Protein AF-A0AAE1ZDS4-F1 (afdb_monomer_lite)

Foldseek 3Di:
DDFPAFLVNAVVVQVVLVVLVWGKFQQVVLLVVLLVVCVVPVPCLVVSLVVSLVCRVVGGDDNCQDPDPVSVVPDDPVNRSSGGSPRDMDTDNDSSVVSVVSNVCSVPDD

Structure (mmCIF, N/CA/C/O backbone):
data_AF-A0AAE1ZDS4-F1
#
_entry.id   AF-A0AAE1ZDS4-F1
#
loop_
_atom_site.group_PDB
_atom_site.id
_atom_site.type_symbol
_atom_site.label_atom_id
_atom_site.label_alt_id
_atom_site.label_comp_id
_atom_site.label_asym_id
_atom_site.label_entity_id
_atom_site.label_seq_id
_atom_site.pdbx_PDB_ins_code
_atom_site.Cartn_x
_atom_site.Cartn_y
_atom_site.Cartn_z
_atom_site.occupancy
_atom_site.B_iso_or_equiv
_atom_site.auth_seq_id
_atom_site.auth_comp_id
_atom_site.auth_asym_id
_atom_site.auth_atom_id
_atom_site.pdbx_PDB_model_num
ATOM 1 N N . MET A 1 1 ? 17.746 -1.423 9.041 1.00 58.81 1 MET A N 1
ATOM 2 C CA . MET A 1 1 ? 17.497 -2.491 8.052 1.00 58.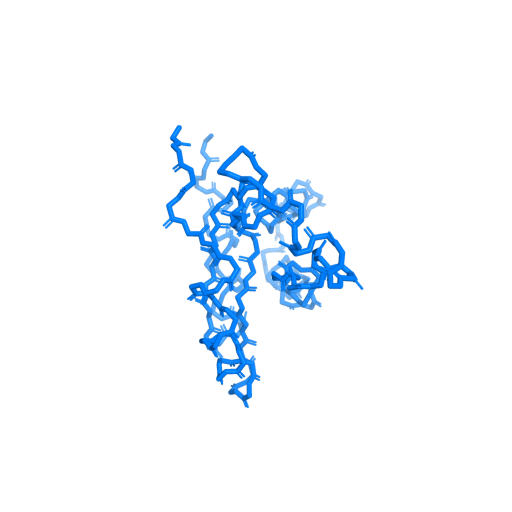81 1 MET A CA 1
ATOM 3 C C . MET A 1 1 ? 17.727 -1.887 6.682 1.00 58.81 1 MET A C 1
ATOM 5 O O . MET A 1 1 ? 17.192 -0.810 6.432 1.00 58.81 1 MET A O 1
ATOM 9 N N . GLU A 1 2 ? 18.572 -2.498 5.857 1.00 66.69 2 GLU A N 1
ATOM 10 C CA . GLU A 1 2 ? 18.791 -2.021 4.489 1.00 66.69 2 GLU A CA 1
ATOM 11 C C . GLU A 1 2 ? 17.554 -2.305 3.621 1.00 66.69 2 GLU A C 1
ATOM 13 O O . GLU A 1 2 ? 16.861 -3.300 3.857 1.00 66.69 2 GLU A O 1
ATOM 18 N N . PRO A 1 3 ? 17.219 -1.426 2.660 1.00 69.31 3 PRO A N 1
ATOM 19 C CA . PRO A 1 3 ? 16.105 -1.664 1.754 1.00 69.31 3 PRO A CA 1
ATOM 20 C C . PRO A 1 3 ? 16.388 -2.883 0.870 1.00 69.31 3 PRO A C 1
ATOM 22 O O . PRO A 1 3 ? 17.404 -2.940 0.187 1.00 69.31 3 PRO A O 1
ATOM 25 N N . ASN A 1 4 ? 15.460 -3.836 0.867 1.00 82.69 4 ASN A N 1
ATOM 26 C CA . ASN A 1 4 ? 15.565 -5.100 0.135 1.00 82.69 4 ASN A CA 1
ATOM 27 C C . ASN A 1 4 ? 14.614 -5.194 -1.070 1.00 82.69 4 ASN A C 1
ATOM 29 O O . ASN A 1 4 ? 14.547 -6.241 -1.702 1.00 82.69 4 ASN A O 1
ATOM 33 N N . THR A 1 5 ? 13.858 -4.132 -1.363 1.00 90.19 5 THR A N 1
ATOM 34 C CA . THR A 1 5 ? 12.958 -4.067 -2.521 1.00 90.19 5 THR A CA 1
ATOM 35 C C . THR A 1 5 ? 13.092 -2.726 -3.234 1.00 90.19 5 THR A C 1
ATOM 37 O O . THR A 1 5 ? 13.251 -1.671 -2.609 1.00 90.19 5 THR A O 1
ATOM 40 N N . PHE A 1 6 ? 12.998 -2.762 -4.557 1.00 90.19 6 PHE A N 1
ATOM 41 C CA . PHE A 1 6 ? 13.222 -1.638 -5.455 1.00 90.19 6 PHE A CA 1
ATOM 42 C C . PHE A 1 6 ? 12.054 -1.443 -6.427 1.00 90.19 6 PHE A C 1
ATOM 44 O O . PHE A 1 6 ? 11.135 -2.259 -6.516 1.00 90.19 6 PHE A O 1
ATOM 51 N N . LEU A 1 7 ? 12.062 -0.329 -7.158 1.00 90.81 7 LEU A N 1
ATOM 52 C CA . LEU A 1 7 ? 11.008 0.014 -8.116 1.00 90.81 7 LEU A CA 1
ATOM 53 C C . LEU A 1 7 ? 10.815 -1.071 -9.188 1.00 90.81 7 LEU A C 1
ATOM 55 O O . LEU A 1 7 ? 9.677 -1.350 -9.560 1.00 90.81 7 LEU A O 1
ATOM 59 N N . TRP A 1 8 ? 11.895 -1.708 -9.651 1.00 89.56 8 TRP A N 1
ATOM 60 C CA . TRP A 1 8 ? 11.824 -2.788 -10.643 1.00 89.56 8 TRP A CA 1
ATOM 61 C C . TRP A 1 8 ? 11.238 -4.091 -10.085 1.00 89.56 8 TRP A C 1
ATOM 63 O O . TRP A 1 8 ? 10.626 -4.838 -10.841 1.00 89.56 8 TRP A O 1
ATOM 73 N N . ASP A 1 9 ? 11.338 -4.335 -8.775 1.00 92.62 9 ASP A N 1
ATOM 74 C CA . ASP A 1 9 ? 10.734 -5.519 -8.149 1.00 92.62 9 ASP A CA 1
ATOM 75 C C . ASP A 1 9 ? 9.204 -5.415 -8.097 1.00 92.62 9 ASP A C 1
ATOM 77 O O . ASP A 1 9 ? 8.507 -6.424 -8.011 1.00 92.62 9 ASP A O 1
ATOM 81 N N . THR A 1 10 ? 8.661 -4.190 -8.126 1.00 94.56 10 THR A N 1
ATOM 82 C CA . THR A 1 10 ? 7.226 -3.956 -7.928 1.00 94.56 10 THR A CA 1
ATOM 83 C C . THR A 1 10 ? 6.502 -3.440 -9.162 1.00 94.56 10 THR A C 1
ATOM 85 O O . THR A 1 10 ? 5.307 -3.682 -9.256 1.00 94.56 10 THR A O 1
ATOM 88 N N . CYS A 1 11 ? 7.156 -2.774 -10.121 1.00 93.44 11 CYS A N 1
ATOM 89 C CA . CYS A 1 11 ? 6.456 -2.124 -11.239 1.00 93.44 11 CYS A CA 1
ATOM 90 C C . CYS A 1 11 ? 5.637 -3.095 -12.106 1.00 93.44 11 CYS A C 1
ATOM 92 O O . CYS 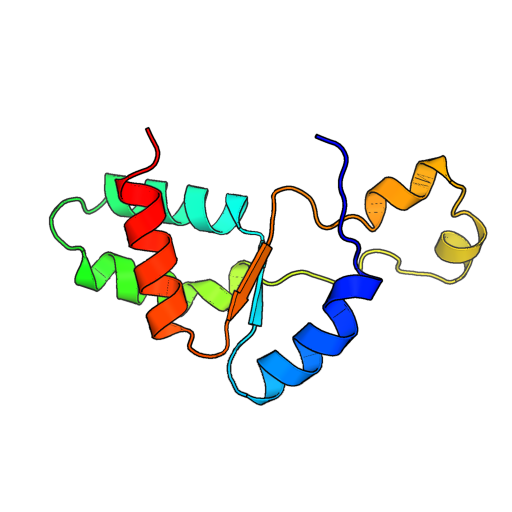A 1 11 ? 4.477 -2.812 -12.410 1.00 93.44 11 CYS A O 1
ATOM 94 N N . GLY A 1 12 ? 6.204 -4.255 -12.450 1.00 95.50 12 GLY A N 1
ATOM 95 C CA . GLY A 1 12 ? 5.515 -5.301 -13.209 1.00 95.50 12 GLY A CA 1
ATOM 96 C C . GLY A 1 12 ? 4.323 -5.880 -12.440 1.00 95.50 12 GLY A C 1
ATOM 97 O O . GLY A 1 12 ? 3.188 -5.761 -12.911 1.00 95.50 12 GLY A O 1
ATOM 98 N N . PRO A 1 13 ? 4.538 -6.444 -11.234 1.00 96.56 13 PRO A N 1
ATOM 99 C CA . PRO A 1 13 ? 3.452 -6.951 -10.400 1.00 96.56 13 PRO A CA 1
ATOM 100 C C . PRO A 1 13 ? 2.370 -5.910 -10.093 1.00 96.56 13 PRO A C 1
ATOM 102 O O . PRO A 1 13 ? 1.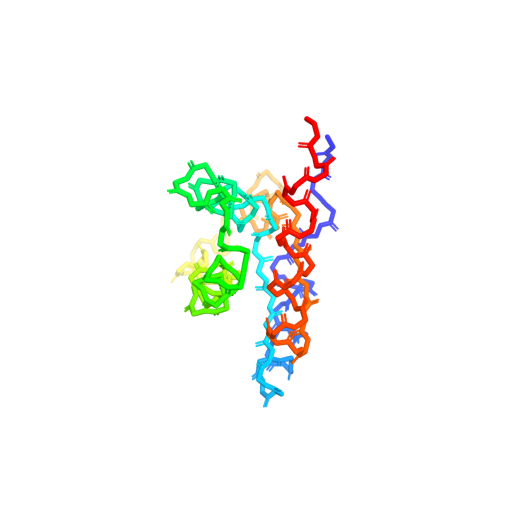188 -6.238 -10.124 1.00 96.56 13 PRO A O 1
ATOM 105 N N . HIS A 1 14 ? 2.741 -4.650 -9.844 1.00 96.88 14 HIS A N 1
ATOM 106 C CA . HIS A 1 14 ? 1.783 -3.581 -9.556 1.00 96.88 14 HIS A CA 1
ATOM 107 C C . HIS A 1 14 ? 0.841 -3.350 -10.737 1.00 96.88 14 HIS A C 1
ATOM 109 O O . HIS A 1 14 ? -0.360 -3.253 -10.522 1.00 96.88 14 HIS A O 1
ATOM 115 N N . CYS A 1 15 ? 1.346 -3.355 -11.975 1.00 96.38 15 CYS A N 1
ATOM 116 C CA . CYS A 1 15 ? 0.507 -3.219 -13.166 1.00 96.38 15 CYS A CA 1
ATOM 117 C C . CYS A 1 15 ? -0.563 -4.325 -13.247 1.00 96.38 15 CYS A C 1
ATOM 119 O O . CYS A 1 15 ? -1.747 -4.038 -13.423 1.00 96.38 15 CYS A O 1
ATOM 121 N N . ILE A 1 16 ? -0.160 -5.583 -13.030 1.00 97.44 16 ILE A N 1
ATOM 122 C CA . ILE A 1 16 ? -1.066 -6.743 -13.052 1.00 97.44 16 ILE A CA 1
ATOM 123 C C . ILE A 1 16 ? -2.112 -6.635 -11.937 1.00 97.44 16 ILE A C 1
ATOM 125 O O . ILE A 1 16 ? -3.307 -6.776 -12.180 1.00 97.44 16 ILE A O 1
ATOM 129 N N . ILE A 1 17 ? -1.672 -6.354 -10.710 1.00 97.00 17 ILE A N 1
ATOM 130 C CA . ILE A 1 17 ? -2.553 -6.258 -9.544 1.00 97.00 17 ILE A CA 1
ATOM 131 C C . ILE A 1 17 ? -3.541 -5.091 -9.700 1.00 97.00 17 ILE A C 1
ATOM 133 O O . ILE A 1 17 ? -4.719 -5.237 -9.378 1.00 97.00 17 ILE A O 1
ATOM 137 N N . THR A 1 18 ? -3.098 -3.948 -10.228 1.00 96.44 18 THR A N 1
ATOM 138 C CA . THR A 1 18 ? -3.968 -2.795 -10.496 1.00 96.44 18 THR A CA 1
ATOM 139 C C . THR A 1 18 ? -5.023 -3.104 -11.551 1.00 96.44 18 THR A C 1
ATOM 141 O O . THR A 1 18 ? -6.171 -2.701 -11.377 1.00 96.44 18 THR A O 1
ATOM 144 N N . ALA A 1 19 ? -4.692 -3.871 -12.595 1.00 96.56 19 ALA A N 1
ATOM 145 C CA . ALA A 1 19 ? -5.678 -4.314 -13.583 1.00 96.56 19 ALA A CA 1
ATOM 146 C C . ALA A 1 19 ? -6.794 -5.185 -12.968 1.00 96.56 19 ALA A C 1
ATOM 148 O O . ALA A 1 19 ? -7.907 -5.218 -13.486 1.00 96.56 19 ALA A O 1
ATOM 149 N N . LEU A 1 20 ? -6.522 -5.841 -11.834 1.00 95.81 20 LEU A N 1
ATOM 150 C CA . LEU A 1 20 ? -7.494 -6.619 -11.057 1.00 95.81 20 LEU A CA 1
ATOM 151 C C . LEU A 1 20 ? -8.241 -5.787 -9.995 1.00 95.81 20 LEU A C 1
ATOM 153 O O . LEU A 1 20 ? -8.963 -6.347 -9.174 1.00 95.81 20 LEU A O 1
ATOM 157 N N . GLY A 1 21 ? -8.069 -4.461 -9.984 1.00 93.69 21 GLY A N 1
ATOM 158 C CA . GLY A 1 21 ? -8.670 -3.563 -8.991 1.00 93.69 21 GLY A CA 1
ATOM 159 C C . GLY A 1 21 ? -7.898 -3.467 -7.671 1.00 93.69 21 GLY A C 1
ATOM 160 O O . GLY A 1 21 ? -8.400 -2.883 -6.712 1.00 93.69 21 GLY A O 1
ATOM 161 N N . GLY A 1 22 ? -6.690 -4.028 -7.605 1.00 96.81 22 GLY A N 1
ATOM 162 C CA . GLY A 1 22 ? -5.802 -3.956 -6.451 1.00 96.81 22 GLY A CA 1
ATOM 163 C C . GLY A 1 22 ? -4.765 -2.828 -6.523 1.00 96.81 22 GLY A C 1
ATOM 164 O O . GLY A 1 22 ? -4.877 -1.872 -7.293 1.00 96.81 22 GLY A O 1
ATOM 165 N N . GLY A 1 23 ? -3.700 -2.956 -5.733 1.00 97.38 23 GLY A N 1
ATOM 166 C CA . GLY A 1 23 ? -2.518 -2.109 -5.866 1.00 97.38 23 GLY A CA 1
ATOM 167 C C . GLY A 1 23 ? -1.363 -2.516 -4.957 1.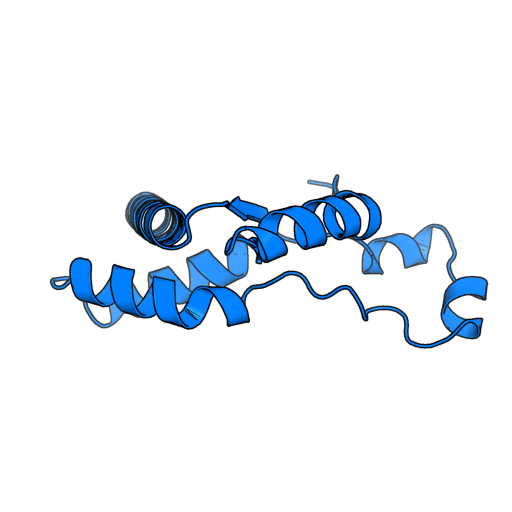00 97.38 23 GLY A C 1
ATOM 168 O O . GLY A 1 23 ? -1.473 -3.432 -4.141 1.00 97.38 23 GLY A O 1
ATOM 169 N N . ILE A 1 24 ? -0.247 -1.801 -5.092 1.00 97.69 24 ILE A N 1
ATOM 170 C CA . ILE A 1 24 ? 0.890 -1.877 -4.172 1.00 97.69 24 ILE A CA 1
ATOM 171 C C . ILE A 1 24 ? 1.094 -0.500 -3.544 1.00 97.69 24 ILE A C 1
ATOM 173 O O . ILE A 1 24 ? 1.348 0.489 -4.235 1.00 97.69 24 ILE A O 1
ATOM 177 N N . ILE A 1 25 ? 0.974 -0.432 -2.220 1.00 96.62 25 ILE A N 1
ATOM 178 C CA . ILE A 1 25 ? 1.044 0.813 -1.448 1.00 96.62 25 ILE A CA 1
ATOM 179 C C . ILE A 1 25 ? 2.244 0.838 -0.504 1.00 96.62 25 ILE A C 1
ATOM 181 O O . ILE A 1 25 ? 2.767 -0.204 -0.111 1.00 96.62 25 ILE A O 1
ATOM 185 N N . GLN A 1 26 ? 2.647 2.039 -0.098 1.00 95.31 26 GLN A N 1
ATOM 186 C CA . GLN A 1 26 ? 3.689 2.260 0.901 1.00 95.31 26 GLN A CA 1
ATOM 187 C C . GLN A 1 26 ? 3.121 2.043 2.311 1.00 95.31 26 GLN A C 1
ATOM 189 O O . GLN A 1 26 ? 2.273 2.811 2.776 1.00 95.31 26 GLN A O 1
ATOM 194 N N . LEU A 1 27 ? 3.593 0.998 2.996 1.00 95.62 27 LEU A N 1
ATOM 195 C CA . LEU A 1 27 ? 2.961 0.485 4.216 1.00 95.62 27 LEU A CA 1
ATOM 196 C C . LEU A 1 27 ? 2.995 1.499 5.364 1.00 95.62 27 LEU A C 1
ATOM 198 O O . LEU A 1 27 ? 1.962 1.782 5.966 1.00 95.62 27 LEU A O 1
ATOM 202 N N . LYS A 1 28 ? 4.166 2.071 5.661 1.00 94.38 28 LYS A N 1
ATOM 203 C CA . LYS A 1 28 ? 4.321 3.013 6.781 1.00 94.38 28 LYS A CA 1
ATOM 204 C C . LYS A 1 28 ? 3.407 4.232 6.662 1.00 94.38 28 LYS A C 1
ATOM 206 O O . LYS A 1 28 ? 2.719 4.556 7.621 1.00 94.38 28 LYS A O 1
ATOM 211 N N . TYR A 1 29 ? 3.356 4.866 5.490 1.00 94.69 29 TYR A N 1
ATOM 212 C CA . TYR A 1 29 ? 2.518 6.050 5.274 1.00 94.69 29 TYR A CA 1
ATOM 213 C C . TYR A 1 29 ? 1.024 5.734 5.387 1.00 94.69 29 TYR A C 1
ATOM 215 O O . TYR A 1 29 ? 0.260 6.522 5.952 1.00 94.69 29 TYR A O 1
ATOM 223 N N . ALA A 1 30 ? 0.610 4.565 4.886 1.00 96.69 30 ALA A N 1
ATOM 224 C CA . ALA A 1 30 ? -0.757 4.095 5.049 1.00 96.69 30 ALA A CA 1
ATOM 225 C C . ALA A 1 30 ? -1.091 3.907 6.538 1.00 96.69 30 ALA A C 1
ATOM 227 O O . ALA A 1 30 ? -2.090 4.444 7.010 1.00 96.69 30 ALA A O 1
ATOM 228 N N . LEU A 1 31 ? -0.224 3.234 7.302 1.00 96.81 31 LEU A N 1
ATOM 229 C CA . LEU A 1 31 ? -0.418 3.016 8.740 1.00 96.81 31 LEU A CA 1
ATOM 230 C C . LEU A 1 31 ? -0.433 4.319 9.546 1.00 96.81 31 LEU A C 1
ATOM 232 O O . LEU A 1 31 ? -1.293 4.479 10.406 1.00 96.81 31 LEU A O 1
ATOM 236 N N . GLU A 1 32 ? 0.471 5.261 9.273 1.00 95.19 32 GLU A N 1
ATOM 237 C CA . GLU A 1 32 ? 0.487 6.578 9.928 1.00 95.19 32 GLU A CA 1
ATOM 238 C C . GLU A 1 32 ? -0.831 7.326 9.697 1.00 95.19 32 GLU A C 1
ATOM 240 O O . GLU A 1 32 ? -1.434 7.838 10.641 1.00 95.19 32 GLU A O 1
ATOM 245 N N . THR A 1 33 ? -1.337 7.315 8.462 1.00 94.81 33 THR A N 1
ATOM 246 C CA . THR A 1 33 ? -2.619 7.952 8.134 1.00 94.81 33 THR A CA 1
ATOM 247 C C . THR A 1 33 ? -3.788 7.266 8.842 1.00 94.81 33 THR A C 1
ATOM 249 O O . THR A 1 33 ? -4.667 7.938 9.377 1.00 94.81 33 THR A O 1
ATOM 252 N N . VAL A 1 34 ? -3.794 5.933 8.894 1.00 95.62 34 VAL A N 1
ATOM 253 C CA . VAL A 1 34 ? -4.833 5.158 9.588 1.00 95.62 34 VAL A CA 1
ATOM 254 C C . VAL A 1 34 ? -4.806 5.414 11.095 1.00 95.62 34 VAL A C 1
ATOM 256 O O . VAL A 1 34 ? -5.862 5.619 11.686 1.00 95.62 34 VAL A O 1
ATOM 259 N N . LYS A 1 35 ? -3.624 5.493 11.720 1.00 95.12 35 LYS A N 1
ATOM 260 C CA . LYS A 1 35 ? -3.484 5.853 13.142 1.00 95.12 35 LYS A CA 1
ATOM 261 C C . LYS A 1 35 ? -4.073 7.235 13.434 1.00 95.12 35 LYS A C 1
ATOM 263 O O . LYS A 1 35 ? -4.798 7.390 14.414 1.00 95.12 35 LYS A O 1
ATOM 268 N N . LEU A 1 36 ? -3.837 8.216 12.560 1.00 93.62 36 LEU A N 1
ATOM 269 C CA . LEU A 1 36 ? -4.439 9.549 12.682 1.00 93.62 36 LEU A CA 1
ATOM 270 C C . LEU A 1 36 ? -5.971 9.517 12.553 1.00 93.62 36 LEU A C 1
ATOM 272 O O . LEU A 1 36 ? -6.659 10.265 13.246 1.00 93.62 36 LEU A O 1
ATOM 276 N N . LEU A 1 37 ? -6.521 8.662 11.685 1.00 93.56 37 LEU A N 1
ATOM 277 C CA . LEU A 1 37 ? -7.972 8.476 11.561 1.00 93.56 37 LEU A CA 1
ATOM 278 C C . LEU A 1 37 ? -8.569 7.812 12.809 1.00 93.56 37 LEU A C 1
ATOM 280 O O . LEU A 1 37 ? -9.593 8.275 13.307 1.00 93.56 37 LEU A O 1
ATOM 284 N N . LEU A 1 38 ? -7.904 6.789 13.354 1.00 92.75 38 LEU A N 1
ATOM 285 C CA . LEU A 1 38 ? -8.317 6.111 14.586 1.00 92.75 38 LEU A CA 1
ATOM 286 C C . LEU A 1 38 ? -8.334 7.064 15.788 1.00 92.75 38 LEU A C 1
ATOM 288 O O . LEU A 1 38 ? -9.287 7.054 16.560 1.00 92.75 38 LEU A O 1
ATOM 292 N N . GLN A 1 39 ? -7.334 7.941 15.913 1.00 91.38 39 GLN A N 1
ATOM 293 C CA . GLN A 1 39 ? -7.295 8.961 16.969 1.00 91.38 39 GLN A CA 1
ATOM 294 C C . GLN A 1 39 ? -8.454 9.964 16.868 1.00 91.38 39 GLN A C 1
ATOM 296 O O . GLN A 1 39 ? -8.970 10.413 17.888 1.00 91.38 39 GLN A O 1
ATOM 301 N N . LYS A 1 40 ? -8.883 10.313 15.648 1.00 90.31 40 LYS A N 1
ATOM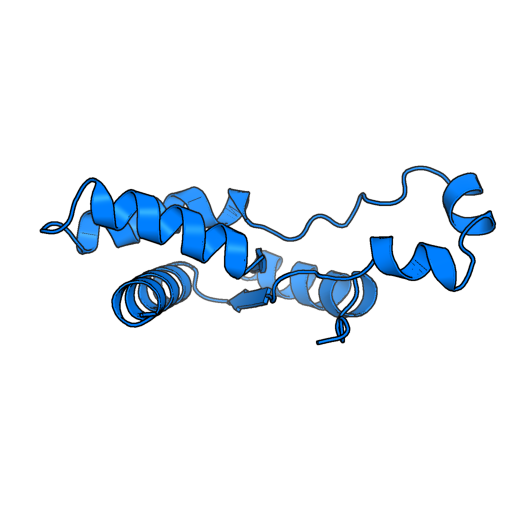 302 C CA . LYS A 1 40 ? -10.007 11.236 15.416 1.00 90.31 40 LYS A CA 1
ATOM 303 C C . LYS A 1 40 ? -11.377 10.586 15.611 1.00 90.31 40 LYS A C 1
ATOM 305 O O . LYS A 1 40 ? -12.359 11.295 15.817 1.00 90.31 40 LYS A O 1
ATOM 310 N N . SER A 1 41 ? -11.485 9.267 15.481 1.00 86.19 41 SER A N 1
ATOM 311 C CA . SER A 1 41 ? -12.768 8.554 15.504 1.00 86.19 41 SER A CA 1
ATOM 312 C C . SER A 1 41 ? -12.634 7.164 16.145 1.00 86.19 41 SER A C 1
ATOM 314 O O . SER A 1 41 ? -12.808 6.154 15.463 1.00 86.19 41 SER A O 1
ATOM 316 N N . PRO A 1 42 ? -12.361 7.089 17.463 1.00 75.56 42 PRO A N 1
ATOM 317 C CA . PRO A 1 42 ? -12.015 5.834 18.138 1.00 75.56 42 PRO A CA 1
ATOM 318 C C . PRO A 1 42 ? -13.157 4.808 18.179 1.00 75.56 42 PRO A C 1
ATOM 320 O O . PRO A 1 42 ? -12.899 3.609 18.192 1.00 75.56 42 PRO A O 1
ATOM 323 N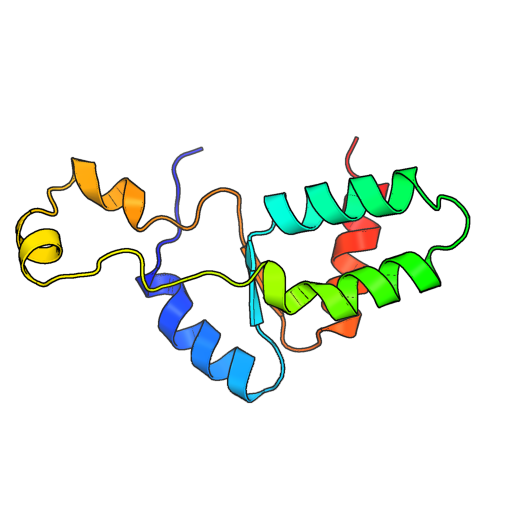 N . ASN A 1 43 ? -14.415 5.258 18.150 1.00 79.88 43 ASN A N 1
ATOM 324 C CA . ASN A 1 43 ? -15.585 4.387 18.325 1.00 79.88 43 ASN A CA 1
ATOM 325 C C . ASN A 1 43 ? -16.262 3.978 17.008 1.00 79.88 43 ASN A C 1
ATOM 327 O O . ASN A 1 43 ? -17.312 3.344 17.041 1.00 79.88 43 ASN A O 1
ATOM 331 N N . ASN A 1 44 ? -15.712 4.357 15.850 1.00 90.56 44 ASN A N 1
ATOM 332 C CA . ASN A 1 44 ? -16.361 4.123 14.559 1.00 90.56 44 ASN A CA 1
ATOM 333 C C . ASN A 1 44 ? -15.407 3.450 13.567 1.00 90.56 44 ASN A C 1
ATOM 335 O O . ASN A 1 44 ? -14.936 4.057 12.601 1.00 90.56 44 ASN A O 1
ATOM 339 N N . LEU A 1 45 ? -15.108 2.180 13.848 1.00 92.75 45 LEU A N 1
ATOM 340 C CA . LEU A 1 45 ? -14.147 1.387 13.088 1.00 92.75 45 LEU A CA 1
ATOM 341 C C . LEU A 1 45 ? -14.559 1.226 11.621 1.00 92.75 45 LEU A C 1
ATOM 343 O O . LEU A 1 45 ? -13.718 1.373 10.738 1.00 92.75 45 LEU A O 1
ATOM 347 N N . ASP A 1 46 ? -15.846 0.999 11.359 1.00 94.56 46 ASP A N 1
ATOM 348 C CA . ASP A 1 46 ? -16.372 0.857 9.999 1.00 94.56 46 ASP A CA 1
ATOM 349 C C . ASP A 1 46 ? -16.149 2.125 9.175 1.00 94.56 46 ASP A C 1
ATOM 351 O O . ASP A 1 46 ? -15.704 2.056 8.029 1.00 94.56 46 ASP A O 1
ATOM 355 N N . THR A 1 47 ? -16.362 3.301 9.773 1.00 95.00 47 THR A N 1
ATOM 356 C CA . THR A 1 47 ? -16.075 4.575 9.099 1.00 95.00 47 THR A CA 1
ATOM 357 C C . THR A 1 47 ? -14.586 4.731 8.821 1.00 95.00 47 THR A C 1
ATOM 359 O O . THR A 1 47 ? -14.214 5.166 7.732 1.00 95.00 47 THR A O 1
ATOM 362 N N . VAL A 1 48 ? -13.716 4.339 9.757 1.00 95.69 48 VAL A N 1
ATOM 363 C CA . VAL A 1 48 ? -12.266 4.367 9.527 1.00 95.69 48 VAL A CA 1
ATOM 364 C C . VAL A 1 48 ? -11.885 3.428 8.381 1.00 95.69 48 VAL A C 1
ATOM 366 O O . VAL A 1 48 ? -11.175 3.866 7.482 1.00 95.69 48 VAL A O 1
ATOM 369 N N . ILE A 1 49 ? -12.409 2.198 8.343 1.00 97.06 49 ILE A N 1
ATOM 370 C CA . ILE A 1 49 ? -12.173 1.237 7.251 1.00 97.06 49 ILE A CA 1
ATOM 371 C C . ILE A 1 49 ? -12.611 1.825 5.904 1.00 97.06 49 ILE A C 1
ATOM 373 O O . ILE A 1 49 ? -11.840 1.777 4.945 1.00 97.06 49 ILE A O 1
ATOM 377 N N . GLN A 1 50 ? -13.799 2.431 5.825 1.00 97.00 50 GLN A N 1
ATOM 378 C CA . GLN A 1 50 ? -14.297 3.056 4.593 1.00 97.00 50 GLN A CA 1
ATOM 379 C C . GLN A 1 50 ? -13.446 4.258 4.158 1.00 97.00 50 GLN A C 1
ATOM 381 O O . GLN A 1 50 ? -13.128 4.419 2.978 1.00 97.00 50 GLN A O 1
ATOM 386 N N . LEU A 1 51 ? -13.017 5.100 5.100 1.00 96.00 51 LEU A N 1
ATOM 387 C CA . LEU A 1 51 ? -12.110 6.211 4.809 1.00 96.00 51 LEU A CA 1
ATOM 388 C C . LEU A 1 51 ? -10.737 5.714 4.351 1.00 96.00 51 LEU A C 1
ATOM 390 O O . LEU A 1 51 ? -10.145 6.300 3.444 1.00 96.00 51 LEU A O 1
ATOM 394 N N . THR A 1 52 ? -10.220 4.640 4.948 1.00 96.44 52 THR A N 1
ATOM 395 C CA . THR A 1 52 ? -8.980 3.994 4.511 1.00 96.44 52 THR A CA 1
ATOM 396 C C . THR A 1 52 ? -9.126 3.460 3.092 1.00 96.44 52 THR A C 1
ATOM 398 O O . THR A 1 52 ? -8.292 3.802 2.255 1.00 96.44 52 THR A O 1
ATOM 401 N N . PHE A 1 53 ? -10.210 2.736 2.801 1.00 97.19 53 PHE A N 1
ATOM 402 C CA . PHE A 1 53 ? -10.536 2.213 1.473 1.00 97.19 53 PHE A CA 1
ATOM 403 C C . PHE A 1 53 ? -10.516 3.316 0.413 1.00 97.19 53 PHE A C 1
ATOM 405 O O . PHE A 1 53 ? -9.775 3.228 -0.567 1.00 97.19 53 PHE A O 1
ATOM 412 N N . ASN A 1 54 ? -11.230 4.415 0.663 1.00 96.00 54 ASN A N 1
ATOM 413 C CA . ASN A 1 54 ? -11.296 5.549 -0.259 1.00 96.00 54 ASN A CA 1
ATOM 414 C C . ASN A 1 54 ? -9.933 6.226 -0.477 1.00 96.00 54 ASN A C 1
ATOM 416 O O . ASN A 1 54 ? -9.690 6.814 -1.529 1.00 96.00 54 ASN A O 1
ATOM 420 N N . ASN A 1 55 ? -9.026 6.148 0.499 1.00 95.94 55 ASN A N 1
ATOM 421 C CA . ASN A 1 55 ? -7.709 6.776 0.439 1.00 95.94 55 ASN A CA 1
ATOM 422 C C . ASN A 1 55 ? -6.592 5.853 -0.074 1.00 95.94 55 ASN A C 1
ATOM 424 O O . ASN A 1 55 ? -5.494 6.354 -0.307 1.00 95.94 55 ASN A O 1
ATOM 428 N N . LEU A 1 56 ? -6.836 4.553 -0.294 1.00 96.12 56 LEU A N 1
ATOM 429 C CA . LEU A 1 56 ? -5.793 3.583 -0.667 1.00 96.12 56 LEU A CA 1
ATOM 430 C C . LEU A 1 56 ? -4.953 4.012 -1.878 1.00 96.12 56 LEU A C 1
ATOM 432 O O . LEU A 1 56 ? -3.729 3.874 -1.866 1.00 96.12 56 LEU A O 1
ATOM 436 N N . HIS A 1 57 ? -5.591 4.587 -2.900 1.00 94.81 57 HIS A N 1
ATOM 437 C CA . HIS A 1 57 ? -4.921 5.076 -4.109 1.00 94.81 57 HIS A CA 1
ATOM 438 C C . HIS A 1 57 ? -3.842 6.135 -3.816 1.00 94.81 57 HIS A C 1
ATOM 440 O O . HIS A 1 57 ? -2.838 6.213 -4.521 1.00 94.81 57 HIS A O 1
ATOM 446 N N . LYS A 1 58 ? -4.001 6.929 -2.747 1.00 95.62 58 LYS A N 1
ATOM 447 C CA . LYS A 1 58 ? -3.054 7.990 -2.364 1.00 95.62 58 LYS A CA 1
ATOM 448 C C . LYS A 1 58 ? -1.713 7.431 -1.899 1.00 95.62 58 LYS A C 1
ATOM 450 O O . LYS A 1 58 ? -0.705 8.131 -1.975 1.00 95.62 58 LYS A O 1
ATOM 455 N N . PHE A 1 59 ? -1.700 6.186 -1.426 1.00 95.62 59 PHE A N 1
ATOM 456 C CA . PHE A 1 59 ? -0.517 5.527 -0.878 1.00 95.62 59 PHE A CA 1
ATOM 457 C C . PHE A 1 59 ? 0.227 4.668 -1.904 1.00 95.62 59 PHE A C 1
ATOM 459 O O . PHE A 1 59 ? 1.227 4.046 -1.545 1.00 95.62 59 PHE A O 1
ATOM 466 N N . GLN A 1 60 ? -0.245 4.594 -3.154 1.00 94.88 60 GLN A N 1
ATOM 467 C CA . GLN A 1 60 ? 0.377 3.756 -4.178 1.00 94.88 60 GLN A CA 1
ATOM 468 C C . GLN A 1 60 ? 1.847 4.131 -4.409 1.00 94.88 60 GLN A C 1
ATOM 470 O O . GLN A 1 60 ? 2.241 5.303 -4.364 1.00 94.88 60 GLN A O 1
ATOM 475 N N . ILE A 1 61 ? 2.674 3.112 -4.651 1.00 93.25 61 ILE A N 1
ATOM 476 C CA . ILE A 1 61 ? 4.074 3.304 -5.038 1.00 93.25 61 ILE A CA 1
ATOM 477 C C . ILE A 1 61 ? 4.120 4.067 -6.364 1.00 93.25 61 ILE A C 1
ATOM 479 O O . ILE A 1 61 ? 3.410 3.738 -7.313 1.00 93.25 61 ILE A O 1
ATOM 483 N N . LYS A 1 62 ? 4.970 5.096 -6.424 1.00 90.31 62 LYS A N 1
ATOM 484 C CA . LYS A 1 62 ? 5.176 5.915 -7.621 1.00 90.31 62 LYS A CA 1
ATOM 485 C C . LYS A 1 62 ? 6.479 5.508 -8.297 1.00 90.31 62 LYS A C 1
ATOM 487 O O . LYS A 1 62 ? 7.521 5.489 -7.652 1.00 90.31 62 LYS A O 1
ATOM 492 N N . TYR A 1 63 ? 6.416 5.250 -9.600 1.00 88.88 63 TYR A N 1
ATOM 493 C CA . TYR A 1 63 ? 7.565 4.792 -10.392 1.00 88.88 63 TYR A CA 1
ATOM 494 C C . TYR A 1 63 ? 8.293 5.908 -11.145 1.00 88.88 63 TYR A C 1
ATOM 496 O O . TYR A 1 63 ? 9.418 5.710 -11.592 1.00 88.88 63 TYR A O 1
ATOM 504 N N . ASN A 1 64 ? 7.692 7.096 -11.255 1.00 80.12 64 ASN A N 1
ATOM 505 C CA . ASN A 1 64 ? 8.261 8.239 -11.977 1.00 80.12 64 ASN A CA 1
ATOM 506 C C . ASN A 1 64 ? 9.315 8.997 -11.141 1.00 80.12 64 ASN A C 1
ATOM 508 O O . ASN A 1 64 ? 9.197 10.201 -10.906 1.00 80.12 64 ASN A O 1
ATOM 512 N N . VAL A 1 65 ? 10.291 8.264 -10.598 1.00 72.56 65 VAL A N 1
ATOM 513 C CA . VAL A 1 65 ? 11.346 8.810 -9.727 1.00 72.56 65 VAL A CA 1
ATOM 514 C C . VAL A 1 65 ? 12.508 9.379 -10.541 1.00 72.56 65 VAL A C 1
ATOM 516 O O . VAL A 1 65 ? 13.125 10.348 -10.110 1.00 72.56 65 VAL A O 1
ATOM 519 N N . LEU A 1 66 ? 12.775 8.813 -11.719 1.00 70.31 66 LEU A N 1
ATOM 520 C CA . LEU A 1 66 ? 13.809 9.268 -12.646 1.00 70.31 66 LEU A CA 1
ATOM 521 C C . LEU A 1 66 ? 13.124 9.834 -13.884 1.00 70.31 66 LEU A C 1
ATOM 523 O O . LEU A 1 66 ? 12.367 9.127 -14.550 1.00 70.31 66 LEU A O 1
ATOM 527 N N . LYS A 1 67 ? 13.348 11.119 -14.155 1.00 68.12 67 LYS A N 1
ATOM 528 C CA . LYS A 1 67 ? 12.592 11.886 -15.155 1.00 68.12 67 LYS A CA 1
ATOM 529 C C . LYS A 1 67 ? 13.316 12.027 -16.489 1.00 68.12 67 LYS A C 1
ATOM 531 O O . LYS A 1 67 ? 12.690 12.445 -17.460 1.00 68.12 67 LYS A O 1
ATOM 536 N N . SER A 1 68 ? 14.607 11.701 -16.558 1.00 67.31 68 SER A N 1
ATOM 537 C CA . SER A 1 68 ? 15.386 11.810 -17.794 1.00 67.31 68 SER A CA 1
ATOM 538 C C . SER A 1 68 ? 16.412 10.689 -17.957 1.00 67.31 68 SER A C 1
ATOM 540 O O . SER A 1 68 ? 16.909 10.114 -16.989 1.00 67.31 68 SER A O 1
ATOM 542 N N . SER A 1 69 ? 16.768 10.405 -19.211 1.00 64.19 69 SER A N 1
ATOM 543 C CA . SER A 1 69 ? 17.851 9.482 -19.581 1.00 64.19 69 SER A CA 1
ATOM 544 C C . SER A 1 69 ? 19.209 9.894 -18.999 1.00 64.19 69 SER A C 1
ATOM 546 O O . SER A 1 69 ? 20.045 9.045 -18.704 1.00 64.19 69 SER A O 1
ATOM 548 N N . GLU A 1 70 ? 19.422 11.191 -18.784 1.00 65.62 70 GLU A N 1
ATOM 549 C CA . GLU A 1 70 ? 20.632 11.744 -18.170 1.00 65.62 70 GLU A CA 1
ATOM 550 C C . GLU A 1 70 ? 20.715 11.424 -16.672 1.00 65.62 70 GLU A C 1
ATOM 552 O O . GLU A 1 70 ? 21.807 11.187 -16.153 1.00 65.62 70 GLU A O 1
ATOM 557 N N . GLU A 1 71 ? 19.577 11.376 -15.967 1.00 67.00 71 GLU A N 1
ATOM 558 C CA . GLU A 1 71 ? 19.529 10.898 -14.582 1.00 67.00 71 GLU A CA 1
ATOM 559 C C . GLU A 1 71 ? 19.863 9.406 -14.512 1.00 67.00 71 GLU A C 1
ATOM 561 O O . GLU A 1 71 ? 20.633 9.015 -13.635 1.00 67.00 71 GLU A O 1
ATOM 566 N N . PHE A 1 72 ? 19.379 8.605 -15.473 1.00 66.25 72 PHE A N 1
ATOM 567 C CA . PHE A 1 72 ? 19.726 7.183 -15.612 1.00 66.25 72 PHE A CA 1
ATOM 568 C C . PHE A 1 72 ? 21.228 6.956 -15.816 1.00 66.25 72 PHE A C 1
ATOM 570 O O . PHE A 1 72 ? 21.810 6.095 -15.163 1.00 66.25 72 PHE A O 1
ATOM 577 N N . GLN A 1 73 ? 21.882 7.752 -16.664 1.00 63.91 73 GLN A N 1
ATOM 578 C CA . GLN A 1 73 ? 23.324 7.636 -16.923 1.00 63.91 73 GLN A CA 1
ATOM 579 C C . GLN A 1 73 ? 24.195 8.077 -15.733 1.00 63.91 73 GLN A C 1
ATOM 581 O O . GLN A 1 73 ? 25.345 7.657 -15.621 1.00 63.91 73 GLN A O 1
ATOM 586 N N . LYS A 1 74 ? 23.651 8.893 -14.820 1.00 66.00 74 LYS A N 1
ATOM 587 C CA . LYS A 1 74 ? 24.319 9.350 -13.587 1.00 66.00 74 LYS A CA 1
ATOM 588 C C . LYS A 1 74 ? 24.016 8.469 -12.363 1.00 66.00 74 LYS A C 1
ATOM 590 O O . LYS A 1 74 ? 24.453 8.796 -11.251 1.00 66.00 74 LYS A O 1
ATOM 595 N N . LEU A 1 75 ? 23.275 7.364 -12.518 1.00 65.44 75 LEU A N 1
ATOM 596 C CA . LEU A 1 75 ? 23.064 6.400 -11.435 1.00 65.44 75 LEU A CA 1
ATOM 597 C C . LEU A 1 75 ? 24.351 5.622 -11.145 1.00 65.44 75 LEU A C 1
ATOM 599 O O . LEU A 1 75 ? 24.688 4.641 -11.796 1.00 65.44 75 LEU A O 1
ATOM 603 N N . THR A 1 76 ? 25.055 6.053 -10.106 1.00 61.41 76 THR A N 1
ATOM 604 C CA . THR A 1 76 ? 26.083 5.263 -9.424 1.00 61.41 76 THR A CA 1
ATOM 605 C C . THR A 1 76 ? 25.437 4.306 -8.417 1.00 61.41 76 THR A C 1
ATOM 607 O O . THR A 1 76 ? 24.274 4.481 -8.041 1.00 61.41 76 THR A O 1
ATOM 610 N N . SER A 1 77 ? 26.200 3.334 -7.899 1.00 59.69 77 SER A N 1
ATOM 611 C CA . SER A 1 77 ? 25.750 2.450 -6.807 1.00 59.69 77 SER A CA 1
ATOM 612 C C . SER A 1 77 ? 25.214 3.221 -5.587 1.00 59.69 77 SER A C 1
ATOM 614 O O . SER A 1 77 ? 24.278 2.777 -4.928 1.00 59.69 77 SER A O 1
ATOM 616 N N . VAL A 1 78 ? 25.727 4.432 -5.344 1.00 57.50 78 VAL A N 1
ATOM 617 C CA . VAL A 1 78 ? 25.296 5.353 -4.277 1.00 57.50 78 VAL A CA 1
ATOM 618 C C . VAL A 1 78 ? 23.898 5.955 -4.541 1.00 57.50 78 VAL A C 1
ATOM 620 O O . VAL A 1 78 ? 23.145 6.239 -3.606 1.00 57.50 78 VAL A O 1
ATOM 623 N N . ASN A 1 79 ? 23.494 6.102 -5.809 1.00 65.06 79 ASN A N 1
ATOM 624 C CA . ASN A 1 79 ? 22.198 6.664 -6.221 1.00 65.06 79 ASN A CA 1
ATOM 625 C C . ASN A 1 79 ? 21.063 5.622 -6.328 1.00 65.06 79 ASN A C 1
ATOM 627 O O . ASN A 1 79 ? 19.900 6.019 -6.427 1.00 65.06 79 ASN A O 1
ATOM 631 N N . LEU A 1 80 ? 21.353 4.314 -6.248 1.00 70.88 80 LEU A N 1
ATOM 632 C CA . LEU A 1 80 ? 20.333 3.245 -6.278 1.00 70.88 80 LEU A CA 1
ATOM 633 C C . LEU A 1 80 ? 19.350 3.331 -5.103 1.00 70.88 80 LEU A C 1
ATOM 635 O O . LEU A 1 80 ? 18.193 2.932 -5.228 1.00 70.88 80 LEU A O 1
ATOM 639 N N . SER A 1 81 ? 19.770 3.944 -3.991 1.00 76.00 81 SER A N 1
ATOM 640 C CA . SER A 1 81 ? 18.932 4.186 -2.810 1.00 76.00 81 SER A CA 1
ATOM 641 C C . SER A 1 81 ? 17.670 5.022 -3.091 1.00 76.00 81 SER A C 1
ATOM 643 O O . SER A 1 81 ? 16.728 5.000 -2.289 1.00 76.00 81 SER A O 1
ATOM 645 N N . LYS A 1 82 ? 17.643 5.776 -4.203 1.00 77.69 82 LYS A N 1
ATOM 646 C CA . LYS A 1 82 ? 16.474 6.539 -4.676 1.00 77.69 82 LYS A CA 1
ATOM 647 C C . LYS A 1 82 ? 15.406 5.646 -5.303 1.00 77.69 82 LYS A C 1
ATOM 649 O O . LYS A 1 82 ? 14.236 6.000 -5.282 1.00 77.69 82 LYS A O 1
ATOM 654 N N . CYS A 1 83 ? 15.805 4.487 -5.817 1.00 82.50 83 CYS A N 1
ATOM 655 C CA . CYS A 1 83 ? 14.913 3.508 -6.430 1.00 82.50 83 CYS A CA 1
ATOM 656 C C . CYS A 1 83 ? 14.435 2.445 -5.430 1.00 82.50 83 CYS A C 1
ATOM 658 O O . CYS A 1 83 ? 13.834 1.455 -5.833 1.00 82.50 83 CYS A O 1
ATOM 660 N N . CYS A 1 84 ? 14.711 2.608 -4.136 1.00 88.06 84 CYS A N 1
ATOM 661 C CA . CYS A 1 84 ? 14.255 1.680 -3.108 1.00 88.06 84 CYS A CA 1
ATOM 662 C C . CYS A 1 84 ? 12.808 1.965 -2.703 1.00 88.06 84 CYS A C 1
ATOM 664 O O . CYS A 1 84 ? 12.456 3.112 -2.411 1.00 88.06 84 CYS A O 1
ATOM 666 N N . ASN A 1 85 ? 12.008 0.912 -2.535 1.00 87.38 85 ASN A N 1
ATOM 667 C CA . ASN A 1 85 ? 10.732 1.013 -1.834 1.00 87.38 85 ASN A CA 1
ATOM 668 C C . ASN A 1 85 ? 11.021 1.121 -0.333 1.00 87.38 85 ASN A C 1
ATOM 670 O O . ASN A 1 85 ? 11.224 0.131 0.372 1.00 87.38 85 ASN A O 1
ATOM 674 N N . ARG A 1 86 ? 11.105 2.353 0.164 1.00 85.25 86 ARG A N 1
ATOM 675 C CA . ARG A 1 86 ? 11.368 2.604 1.583 1.00 85.25 86 ARG A CA 1
ATOM 676 C C . ARG A 1 86 ? 10.107 2.376 2.408 1.00 85.25 86 ARG A C 1
ATOM 678 O O . ARG A 1 86 ? 8.997 2.631 1.953 1.00 85.25 86 ARG A O 1
ATOM 685 N N . ASN A 1 87 ? 10.312 1.992 3.667 1.00 85.19 87 ASN A N 1
ATOM 686 C CA . ASN A 1 87 ? 9.267 1.905 4.688 1.00 85.19 87 ASN A CA 1
ATOM 687 C C . ASN A 1 87 ? 8.212 0.796 4.485 1.00 85.19 87 ASN A C 1
ATOM 689 O O . ASN A 1 87 ? 7.087 0.911 4.978 1.00 85.19 87 ASN A O 1
ATOM 693 N N . GLY A 1 88 ? 8.595 -0.287 3.804 1.00 90.62 88 GLY A N 1
ATOM 694 C CA . GLY A 1 88 ? 7.742 -1.452 3.583 1.00 90.62 88 GLY A CA 1
ATOM 695 C C . GLY A 1 88 ? 6.629 -1.209 2.563 1.00 90.62 88 GLY A C 1
ATOM 696 O O . GLY A 1 88 ? 6.304 -0.076 2.201 1.00 90.62 88 GLY A O 1
ATOM 697 N N . LEU A 1 89 ? 6.023 -2.299 2.104 1.00 95.25 89 LEU A N 1
ATOM 698 C CA . LEU A 1 89 ? 4.954 -2.280 1.112 1.00 95.25 89 LEU A CA 1
ATOM 699 C C . LEU A 1 89 ? 3.827 -3.235 1.499 1.00 95.25 89 LEU A C 1
ATOM 701 O O . LEU A 1 89 ? 4.053 -4.211 2.212 1.00 95.25 89 LEU A O 1
ATOM 705 N N . LEU A 1 90 ? 2.623 -2.945 1.015 1.00 96.94 90 LEU A N 1
ATOM 706 C CA . LEU A 1 90 ? 1.484 -3.859 1.040 1.00 96.94 90 LEU A CA 1
ATOM 707 C C . LEU A 1 90 ? 0.964 -4.003 -0.388 1.00 96.94 90 LEU A C 1
ATOM 709 O O . LEU A 1 90 ? 0.474 -3.035 -0.969 1.00 96.94 90 LEU A O 1
ATOM 713 N N . ALA A 1 91 ? 1.082 -5.206 -0.941 1.00 97.62 91 ALA A N 1
ATOM 714 C CA . ALA A 1 91 ? 0.435 -5.588 -2.188 1.00 97.62 91 ALA A CA 1
ATOM 715 C C . ALA A 1 91 ? -0.914 -6.245 -1.872 1.00 97.62 91 ALA A C 1
ATOM 717 O O . ALA A 1 91 ? -0.990 -7.093 -0.983 1.00 97.62 91 ALA A O 1
ATOM 718 N N . TYR A 1 92 ? -1.976 -5.855 -2.573 1.00 98.06 92 TYR A N 1
ATOM 719 C CA . TYR A 1 92 ? -3.321 -6.380 -2.340 1.00 98.06 92 TYR A CA 1
ATOM 720 C C . TYR A 1 92 ? -4.122 -6.484 -3.635 1.00 98.06 92 TYR A C 1
ATOM 722 O O . TYR A 1 92 ? -4.036 -5.601 -4.481 1.00 98.06 92 TYR A O 1
ATOM 730 N N . CYS A 1 93 ? -4.964 -7.514 -3.747 1.00 96.81 93 CYS A N 1
ATOM 731 C CA . CYS A 1 93 ? -5.940 -7.644 -4.838 1.00 96.81 93 CYS A CA 1
ATOM 732 C C . CYS A 1 93 ? -7.335 -7.136 -4.446 1.00 96.81 93 CYS A C 1
ATOM 734 O O . CYS A 1 93 ? -8.086 -6.686 -5.298 1.00 96.81 93 CYS A O 1
ATOM 736 N N . ASN A 1 94 ? -7.686 -7.195 -3.157 1.00 97.50 94 ASN A N 1
ATOM 737 C CA . ASN A 1 94 ? -8.975 -6.733 -2.647 1.00 97.50 94 ASN A CA 1
ATOM 738 C C . ASN A 1 94 ? -8.764 -5.497 -1.750 1.00 97.50 94 ASN A C 1
ATOM 740 O O . ASN A 1 94 ? -8.203 -5.637 -0.657 1.00 97.50 94 ASN A O 1
ATOM 744 N N . PRO A 1 95 ? -9.205 -4.297 -2.171 1.00 97.62 95 PRO A N 1
ATOM 745 C CA . PRO A 1 95 ? -8.972 -3.073 -1.405 1.00 97.62 95 PRO A CA 1
ATOM 746 C C . PRO A 1 95 ? -9.728 -3.035 -0.067 1.00 97.62 95 PRO A C 1
ATOM 748 O O . PRO A 1 95 ? -9.258 -2.422 0.893 1.00 97.62 95 PRO A O 1
ATOM 751 N N . MET A 1 96 ? -10.877 -3.710 0.040 1.00 97.81 96 MET A N 1
ATOM 752 C CA . MET A 1 96 ? -11.629 -3.779 1.297 1.00 97.81 96 MET A CA 1
ATOM 753 C C . MET A 1 96 ? -10.856 -4.580 2.347 1.00 97.81 96 MET A C 1
ATOM 755 O O . MET A 1 96 ? -10.625 -4.091 3.453 1.00 97.81 96 MET A O 1
ATOM 759 N N . ILE A 1 97 ? -10.362 -5.764 1.968 1.00 97.75 97 ILE A N 1
ATOM 760 C CA . ILE A 1 97 ? -9.532 -6.602 2.846 1.00 97.75 97 ILE A CA 1
ATOM 761 C C . ILE A 1 97 ? -8.246 -5.858 3.231 1.00 97.75 97 ILE A C 1
ATOM 763 O O . ILE A 1 97 ? -7.867 -5.847 4.400 1.00 97.75 97 ILE A O 1
ATOM 767 N N . ALA A 1 98 ? -7.600 -5.173 2.281 1.00 98.19 98 ALA A N 1
ATOM 768 C CA . ALA A 1 98 ? -6.413 -4.367 2.566 1.00 98.19 98 ALA A CA 1
ATOM 769 C C . ALA A 1 98 ? -6.683 -3.284 3.624 1.00 98.19 98 ALA A C 1
ATOM 771 O O . ALA A 1 98 ? -5.881 -3.090 4.535 1.00 98.19 98 ALA A O 1
ATOM 772 N N . SER A 1 99 ? -7.834 -2.614 3.538 1.00 98.06 99 SER A N 1
ATOM 773 C CA . SER A 1 99 ? -8.237 -1.576 4.493 1.00 98.06 99 SER A CA 1
ATOM 774 C C . SER A 1 99 ? -8.478 -2.147 5.889 1.00 98.06 99 SER A C 1
ATOM 776 O O . SER A 1 99 ? -7.979 -1.598 6.869 1.00 98.06 99 SER A O 1
ATOM 778 N N . GLN A 1 100 ? -9.168 -3.286 5.981 1.00 97.81 100 GLN A N 1
ATOM 779 C CA . GLN A 1 100 ? -9.380 -4.002 7.242 1.00 97.81 100 GLN A CA 1
ATOM 780 C C . GLN A 1 100 ? -8.051 -4.427 7.883 1.00 97.81 100 GLN A C 1
ATOM 782 O O . GLN A 1 100 ? -7.849 -4.213 9.078 1.00 97.81 100 GLN A O 1
ATOM 787 N N . ILE A 1 101 ? -7.117 -4.962 7.086 1.00 98.00 101 ILE A N 1
ATOM 788 C CA . ILE A 1 101 ? -5.774 -5.344 7.546 1.00 98.00 101 ILE A CA 1
ATOM 789 C C . ILE A 1 101 ? -5.016 -4.125 8.083 1.00 98.00 101 ILE A C 1
ATOM 791 O O . ILE A 1 101 ? -4.465 -4.188 9.179 1.00 98.00 101 ILE A O 1
ATOM 795 N N . LEU A 1 102 ? -4.996 -3.007 7.351 1.00 97.56 102 LEU A N 1
ATOM 796 C CA . LEU A 1 102 ? -4.300 -1.789 7.780 1.00 97.56 102 LEU A CA 1
ATOM 797 C C . LEU A 1 102 ? -4.844 -1.251 9.106 1.00 97.56 102 LEU A C 1
ATOM 799 O O . LEU A 1 102 ? -4.066 -0.891 9.989 1.00 97.56 102 LEU A O 1
ATOM 803 N N . VAL A 1 103 ? -6.168 -1.226 9.256 1.00 96.44 103 VAL A N 1
ATOM 804 C CA . VAL A 1 103 ? -6.837 -0.809 10.492 1.00 96.44 103 VAL A CA 1
ATOM 805 C C . VAL A 1 103 ? -6.497 -1.750 11.646 1.00 96.44 103 VAL A C 1
ATOM 807 O O . VAL A 1 103 ? -6.114 -1.287 12.720 1.00 96.44 103 VAL A O 1
ATOM 810 N N . HIS A 1 104 ? -6.548 -3.062 11.418 1.00 95.88 104 HIS A N 1
ATOM 811 C CA . HIS A 1 104 ? -6.189 -4.052 12.429 1.00 95.88 104 HIS A CA 1
ATOM 812 C C . HIS A 1 104 ? -4.723 -3.925 12.871 1.00 95.88 104 HIS A C 1
ATOM 814 O O . HIS A 1 104 ? -4.436 -3.934 14.067 1.00 95.88 104 HIS A O 1
ATOM 820 N N . ILE A 1 105 ? -3.787 -3.752 11.933 1.00 96.06 105 ILE A N 1
ATOM 821 C CA . ILE A 1 105 ? -2.369 -3.533 12.253 1.00 96.06 105 ILE A CA 1
ATOM 822 C C . ILE A 1 105 ? -2.198 -2.238 13.054 1.00 96.06 105 ILE A C 1
ATOM 824 O O . ILE A 1 105 ? -1.488 -2.229 14.057 1.00 96.06 105 ILE A O 1
ATOM 828 N N . ALA A 1 106 ? -2.849 -1.149 12.640 1.00 94.25 106 ALA A N 1
ATOM 829 C CA . ALA A 1 106 ? -2.732 0.147 13.302 1.00 94.25 106 ALA A CA 1
ATOM 830 C C . ALA A 1 106 ? -3.241 0.130 14.753 1.00 94.25 106 ALA A C 1
ATOM 832 O O . ALA A 1 106 ? -2.654 0.811 15.589 1.00 94.25 106 ALA A O 1
ATOM 833 N N . LEU A 1 107 ? -4.273 -0.666 15.055 1.00 92.62 107 LEU A N 1
ATOM 834 C CA . LEU A 1 107 ? -4.787 -0.869 16.415 1.00 92.62 107 LEU A CA 1
ATOM 835 C C . LEU A 1 107 ? -3.831 -1.660 17.319 1.00 92.62 107 LEU A C 1
ATOM 837 O O . LEU A 1 107 ? -3.805 -1.436 18.525 1.00 92.62 107 LEU A O 1
ATOM 841 N N . ASN A 1 108 ? -3.067 -2.594 16.748 1.00 91.19 108 ASN A N 1
ATOM 842 C CA . ASN A 1 108 ? -2.242 -3.537 17.510 1.00 91.19 108 ASN A CA 1
ATOM 843 C C . ASN A 1 108 ? -0.750 -3.164 17.557 1.00 91.19 108 ASN A C 1
ATOM 845 O O . ASN A 1 108 ? 0.011 -3.758 18.323 1.00 91.19 108 ASN A O 1
ATOM 849 N N . GLN A 1 109 ? -0.308 -2.188 16.762 1.00 82.25 109 GLN A N 1
ATOM 850 C CA . GLN A 1 109 ? 1.045 -1.642 16.857 1.00 82.25 109 GLN A CA 1
ATOM 851 C C . GLN A 1 109 ? 1.166 -0.708 18.069 1.00 82.25 109 GLN A C 1
ATOM 853 O O . GLN A 1 109 ? 0.702 0.431 18.007 1.00 82.25 109 GLN A O 1
ATOM 858 N N . LYS A 1 110 ? 1.815 -1.203 19.130 1.00 57.44 110 LYS A N 1
ATOM 859 C CA . LYS A 1 110 ? 2.276 -0.406 20.278 1.00 57.44 110 LYS A CA 1
ATOM 860 C C . LYS A 1 110 ? 3.338 0.615 19.877 1.00 57.44 110 LYS A C 1
ATOM 862 O O . LYS A 1 110 ? 4.165 0.287 18.995 1.00 57.44 110 LYS A O 1
#

pLDDT: mean 88.15, std 11.97, range [57.44, 98.19]

Secondary structure (DSSP, 8-state):
-----BHHHHHHHHHHHHHTT-EEEEHHHHHHHHHHHHHH-TT-HHHHHHHHHHHGGGGBPP-TT--SHHHHHT--GGGGGGGB-TT-EEEES-HHHHHHHHHHHHHH--

Sequence (110 aa):
MEPNTFLWDTCGPHCIITALGGGIIQLKYALETVKLLLQKSPNNLDTVIQLTFNNLHKFQIKYNVLKSSEEFQKLTSVNLSKCCNRNGLLAYCNPMIASQILVHIALNQK

Radius of gyration: 15.89 Å; chains: 1; bounding box: 42×20×40 Å

Organism: Schistosoma mekongi (NCBI:txid38744)